Protein AF-A0A1R3V1R9-F1 (afdb_monomer)

Secondary structure (DSSP, 8-state):
----TT----HHHHHHHHHHH-HHHHHHHHHHHHTSTT-TT--SHHHHHHHHHHHHH--S---TTTTTT--HHHHHHHHHHS-TTS-HHHHHHHHHHHHHS-HHHHSPPPPHHHHHHHHHHHHHHHHHHHHHHHHHHHHHHHHHH--

pLDDT: mean 86.21, std 11.89, range [39.94, 96.25]

Mean predicted aligned error: 10.21 Å

Nearest PDB structures (foldseek):
  4q2e-assembly1_A  TM=2.445E-01  e=9.728E+00  Thermotoga maritima MSB8

Structure (mmCIF, N/CA/C/O backbone):
data_AF-A0A1R3V1R9-F1
#
_entry.id   AF-A0A1R3V1R9-F1
#
loop_
_atom_site.group_PDB
_atom_site.id
_atom_site.type_symbol
_atom_site.label_atom_id
_atom_site.label_alt_id
_atom_site.label_comp_id
_atom_site.label_asym_id
_atom_site.label_entity_id
_atom_site.label_seq_id
_atom_site.pdbx_PDB_ins_code
_atom_site.Cartn_x
_atom_site.Cartn_y
_atom_site.Cartn_z
_atom_site.occupancy
_atom_site.B_iso_or_equiv
_atom_site.auth_seq_id
_atom_site.auth_comp_id
_atom_site.auth_asym_id
_atom_site.auth_atom_id
_atom_site.pdbx_PDB_model_num
ATOM 1 N N . MET A 1 1 ? 4.020 -11.949 24.627 1.00 39.94 1 MET A N 1
ATOM 2 C CA . MET A 1 1 ? 3.846 -10.486 24.470 1.00 39.94 1 MET A CA 1
ATOM 3 C C . MET A 1 1 ? 2.420 -10.221 23.992 1.00 39.94 1 MET A C 1
ATOM 5 O O . MET A 1 1 ? 2.182 -10.173 22.795 1.00 39.94 1 MET A O 1
ATOM 9 N N . GLY A 1 2 ? 1.452 -10.169 24.913 1.00 45.78 2 GLY A N 1
ATOM 10 C CA . GLY A 1 2 ? 0.031 -9.994 2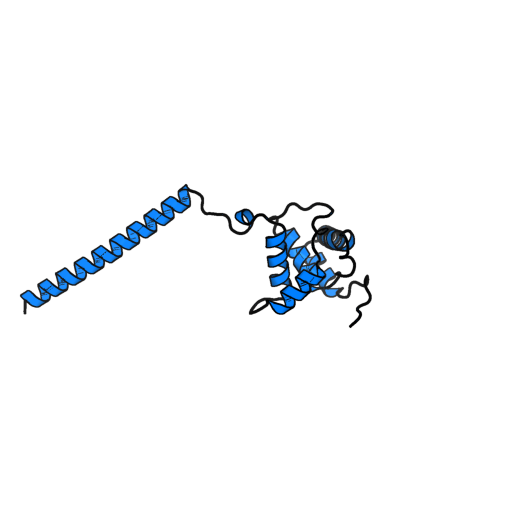4.587 1.00 45.78 2 GLY A CA 1
ATOM 11 C C . GLY A 1 2 ? -0.359 -8.519 24.587 1.00 45.78 2 GLY A C 1
ATOM 12 O O . GLY A 1 2 ? -0.618 -7.954 25.646 1.00 45.78 2 GLY A O 1
ATOM 13 N N . GLY A 1 3 ? -0.378 -7.884 23.414 1.00 46.91 3 GLY A N 1
ATOM 14 C CA . GLY A 1 3 ? -0.993 -6.566 23.254 1.00 46.91 3 GLY A CA 1
ATOM 15 C C . GLY A 1 3 ? -2.513 -6.691 23.359 1.00 46.91 3 GLY A C 1
ATOM 16 O O . GLY A 1 3 ? -3.087 -7.592 22.753 1.00 46.91 3 GLY A O 1
ATOM 17 N N . ARG A 1 4 ? -3.1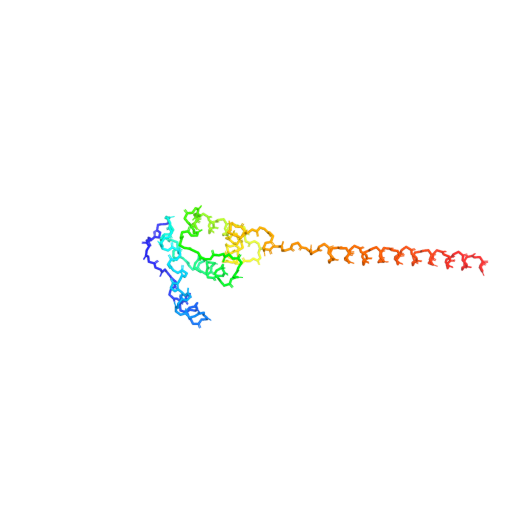70 -5.819 24.137 1.00 53.09 4 ARG A N 1
ATOM 18 C CA . ARG A 1 4 ? -4.640 -5.777 24.220 1.00 53.09 4 ARG A CA 1
ATOM 19 C C . ARG A 1 4 ? -5.207 -5.464 22.825 1.00 53.09 4 ARG A C 1
ATOM 21 O O . ARG A 1 4 ? -4.986 -4.350 22.345 1.00 53.09 4 ARG A O 1
ATOM 28 N N . PRO A 1 5 ? -5.927 -6.391 22.171 1.00 44.53 5 PRO A N 1
ATOM 29 C CA . PRO A 1 5 ? -6.555 -6.109 20.889 1.00 44.53 5 PRO A CA 1
ATOM 30 C C . PRO A 1 5 ? -7.630 -5.034 21.096 1.00 44.53 5 PRO A C 1
ATOM 32 O O . PRO A 1 5 ? -8.350 -5.085 22.094 1.00 44.53 5 PRO A O 1
ATOM 35 N N . ARG A 1 6 ? -7.757 -4.098 20.144 1.00 51.03 6 ARG A N 1
ATOM 36 C CA . ARG A 1 6 ? -8.748 -2.992 20.095 1.00 51.03 6 ARG A CA 1
ATOM 37 C C . ARG A 1 6 ? -8.374 -1.652 20.748 1.00 51.03 6 ARG A C 1
ATOM 39 O O . ARG A 1 6 ? -9.208 -0.752 20.767 1.00 51.03 6 ARG A O 1
ATOM 46 N N . VAL A 1 7 ? -7.137 -1.454 21.206 1.00 55.03 7 VAL A N 1
ATOM 47 C CA . VAL A 1 7 ? -6.633 -0.107 21.542 1.00 55.03 7 VAL A CA 1
ATOM 48 C C . VAL A 1 7 ? -5.700 0.347 20.423 1.00 55.03 7 VAL A C 1
ATOM 50 O O . VAL A 1 7 ? -4.696 -0.305 20.158 1.00 55.03 7 VAL A O 1
ATOM 53 N N . CYS A 1 8 ? -6.018 1.447 19.737 1.00 56.69 8 CYS A N 1
ATOM 54 C CA . CYS A 1 8 ? -5.099 2.013 18.751 1.00 56.69 8 CYS A CA 1
ATOM 55 C C . CYS A 1 8 ? -3.913 2.653 19.487 1.00 56.69 8 CYS A C 1
ATOM 57 O O . CYS A 1 8 ? -4.028 3.737 20.057 1.00 56.69 8 CYS A O 1
ATOM 59 N N . PHE A 1 9 ? -2.759 1.985 19.488 1.00 64.50 9 PHE A N 1
ATOM 60 C CA . PHE A 1 9 ? -1.588 2.382 20.2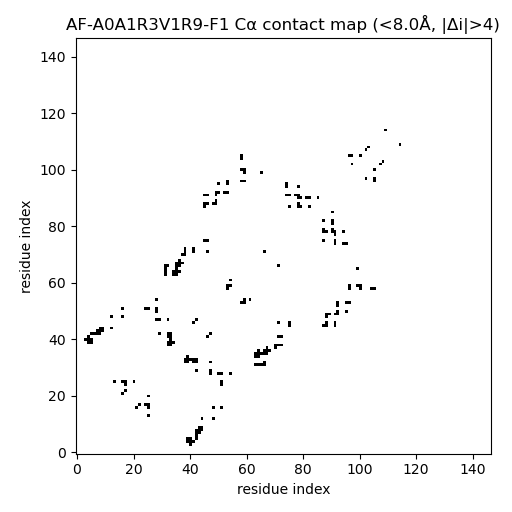83 1.00 64.50 9 PHE A CA 1
ATOM 61 C C . PHE A 1 9 ? -0.810 3.588 19.717 1.00 64.50 9 PHE A C 1
ATOM 63 O O . PHE A 1 9 ? 0.238 3.952 20.248 1.00 64.50 9 PHE A O 1
ATOM 70 N N . CYS A 1 10 ? -1.282 4.226 18.640 1.00 79.12 10 CYS A N 1
ATOM 71 C CA . CYS A 1 10 ? -0.502 5.219 17.893 1.00 79.12 10 CYS A CA 1
ATOM 72 C C . CYS A 1 10 ? -1.247 6.542 17.589 1.00 79.12 10 CYS A C 1
ATOM 74 O O . CYS A 1 10 ? -1.355 6.946 16.429 1.00 79.12 10 CYS A O 1
ATOM 76 N N . PRO A 1 11 ? -1.696 7.299 18.613 1.00 82.56 11 PRO A N 1
ATOM 77 C CA . PRO A 1 11 ? -2.433 8.557 18.424 1.00 82.56 11 PRO A CA 1
ATOM 78 C C . PRO A 1 11 ? -1.657 9.611 17.613 1.00 82.56 11 PRO A C 1
ATOM 80 O O . PRO A 1 11 ? -2.248 10.357 16.835 1.00 82.56 11 PRO A O 1
ATOM 83 N N . LYS A 1 12 ? -0.321 9.647 17.730 1.00 88.88 12 LYS A N 1
ATOM 84 C CA . LYS A 1 12 ? 0.532 10.549 16.933 1.00 88.88 12 LYS A CA 1
ATOM 85 C C . LYS A 1 12 ? 0.479 10.226 15.436 1.00 88.88 12 LYS A C 1
ATOM 87 O O . LYS A 1 12 ? 0.444 11.141 14.618 1.00 88.88 12 LYS A O 1
ATOM 92 N N . THR A 1 13 ? 0.443 8.944 15.082 1.00 88.56 13 THR A N 1
ATOM 93 C CA . THR A 1 13 ? 0.355 8.483 13.689 1.00 88.56 13 THR A CA 1
ATOM 94 C C . THR A 1 13 ? -0.991 8.833 13.088 1.00 88.56 13 THR A C 1
ATOM 96 O O . THR A 1 13 ? -1.033 9.389 11.995 1.00 88.56 13 THR A O 1
ATOM 99 N N . LEU A 1 14 ? -2.072 8.580 13.831 1.00 89.44 14 LEU A N 1
ATOM 100 C CA . LEU A 1 14 ? -3.422 8.956 13.420 1.00 89.44 14 LEU A CA 1
ATOM 101 C C . LEU A 1 14 ? -3.518 10.460 13.163 1.00 89.44 14 LEU A C 1
ATOM 103 O O . LEU A 1 14 ? -3.986 10.870 12.106 1.00 89.44 14 LEU A O 1
ATOM 107 N N . LYS A 1 15 ? -3.003 11.282 14.089 1.00 91.69 15 LYS A N 1
ATOM 108 C CA . LYS A 1 15 ? -2.967 12.738 13.921 1.00 91.69 15 LYS A CA 1
ATOM 109 C C . LYS A 1 15 ? -2.193 13.137 12.664 1.00 91.69 15 LYS A C 1
ATOM 111 O O . LYS A 1 15 ? -2.698 13.931 11.882 1.00 91.69 15 LYS A O 1
ATOM 116 N N . ARG A 1 16 ? -1.005 12.563 12.447 1.00 92.50 16 ARG A N 1
ATOM 117 C CA . ARG A 1 16 ? -0.175 12.851 11.268 1.00 92.50 16 ARG A CA 1
ATOM 118 C C . ARG A 1 16 ? -0.892 12.501 9.961 1.00 92.50 16 ARG A C 1
ATOM 120 O O . ARG A 1 16 ? -0.915 13.324 9.057 1.00 92.50 16 ARG A O 1
ATOM 127 N N . ILE A 1 17 ? -1.483 11.309 9.867 1.00 92.00 17 ILE A N 1
ATOM 128 C CA . ILE A 1 17 ? -2.200 10.852 8.665 1.00 92.00 17 ILE A CA 1
ATOM 129 C C . ILE A 1 17 ? -3.450 11.704 8.432 1.00 92.00 17 ILE A C 1
ATOM 131 O O . ILE A 1 17 ? -3.665 12.170 7.319 1.00 92.00 17 ILE A O 1
ATOM 135 N N . GLY A 1 18 ? -4.236 11.965 9.479 1.00 91.00 18 GLY A N 1
ATOM 136 C CA . GLY A 1 18 ? -5.429 12.806 9.384 1.00 91.00 18 GLY A CA 1
ATOM 137 C C . GLY A 1 18 ? -5.115 14.249 8.978 1.00 91.00 18 GLY A C 1
ATOM 138 O O . GLY A 1 18 ? -5.867 14.841 8.215 1.00 91.00 18 GLY A O 1
ATOM 139 N N . GLN A 1 19 ? -3.987 14.808 9.428 1.00 93.56 19 GLN A N 1
ATOM 140 C CA . GLN A 1 19 ? -3.526 16.133 8.998 1.00 93.56 19 GLN A CA 1
ATOM 141 C C . GLN A 1 19 ? -3.022 16.144 7.549 1.00 93.56 19 GLN A C 1
ATOM 143 O O . GLN A 1 19 ? -3.227 17.131 6.853 1.00 93.56 19 GLN A O 1
ATOM 148 N N . ALA A 1 20 ? -2.365 15.072 7.100 1.00 93.44 20 ALA A N 1
ATOM 149 C CA . ALA A 1 20 ? -1.794 14.995 5.757 1.00 93.44 20 ALA A CA 1
ATOM 150 C C . ALA A 1 20 ? -2.832 14.675 4.667 1.00 93.44 20 ALA A C 1
ATOM 152 O O . ALA A 1 20 ? -2.713 15.175 3.552 1.00 93.44 20 ALA A O 1
ATOM 153 N N . HIS A 1 21 ? -3.828 13.838 4.973 1.00 94.12 21 HIS A N 1
ATOM 154 C CA . HIS A 1 21 ? -4.757 13.276 3.980 1.00 94.12 21 HIS A CA 1
ATOM 155 C C . HIS A 1 21 ? -6.241 13.488 4.316 1.00 94.12 21 HIS A C 1
ATOM 157 O O . HIS A 1 21 ? -7.109 13.097 3.542 1.00 94.12 21 HIS A O 1
ATOM 163 N N . GLY A 1 22 ? -6.553 14.112 5.454 1.00 94.31 22 GLY A N 1
ATOM 164 C CA . GLY A 1 22 ? -7.922 14.392 5.882 1.00 94.31 22 GLY A CA 1
ATOM 165 C C . GLY A 1 22 ? -8.558 13.294 6.740 1.00 94.31 22 GLY A C 1
ATOM 166 O O . GLY A 1 22 ? -8.071 12.164 6.854 1.00 94.31 22 GLY A O 1
ATOM 167 N N . ALA A 1 23 ? -9.677 13.650 7.378 1.00 92.25 23 ALA A N 1
ATOM 168 C CA . ALA A 1 23 ? -10.407 12.767 8.287 1.00 92.25 23 ALA A CA 1
ATOM 169 C C . ALA A 1 23 ? -11.104 11.608 7.556 1.00 92.25 23 ALA A C 1
ATOM 171 O O . ALA A 1 23 ? -11.122 10.493 8.076 1.00 92.25 23 ALA A O 1
ATOM 172 N N . ASP A 1 24 ? -11.621 11.849 6.350 1.00 94.19 24 ASP A N 1
ATOM 173 C CA . ASP A 1 24 ? -12.318 10.830 5.557 1.00 94.19 24 ASP A CA 1
ATOM 174 C C . ASP A 1 24 ? -11.373 9.711 5.117 1.00 94.19 24 ASP A C 1
ATOM 176 O O . ASP A 1 24 ? -11.699 8.532 5.261 1.00 94.19 24 ASP A O 1
ATOM 180 N N . HIS A 1 25 ? -10.157 10.068 4.686 1.00 94.00 25 HIS A N 1
ATOM 181 C CA . HIS A 1 25 ? -9.102 9.103 4.369 1.00 94.00 25 HIS A CA 1
ATOM 182 C C . HIS A 1 25 ? -8.755 8.238 5.581 1.00 94.00 25 HIS A C 1
ATOM 184 O O . HIS A 1 25 ? -8.720 7.011 5.499 1.00 94.00 25 HIS A O 1
ATOM 190 N N . LEU A 1 26 ? -8.548 8.869 6.740 1.00 93.94 26 LEU A N 1
ATOM 191 C CA . LEU A 1 26 ? -8.241 8.140 7.966 1.00 93.94 26 LEU A CA 1
ATOM 192 C C . LEU A 1 26 ? -9.389 7.209 8.379 1.00 93.94 26 LEU A C 1
ATOM 194 O O . LEU A 1 26 ? -9.144 6.070 8.779 1.00 93.94 26 LEU A O 1
ATOM 198 N N . ARG A 1 27 ? -10.639 7.670 8.262 1.00 93.88 27 ARG A N 1
ATOM 199 C CA . ARG A 1 27 ? -11.829 6.863 8.547 1.00 93.88 27 ARG A CA 1
ATOM 200 C C . ARG A 1 27 ? -11.893 5.643 7.633 1.00 93.88 27 ARG A C 1
ATOM 202 O O . ARG A 1 27 ? -12.141 4.549 8.131 1.00 93.88 27 ARG A O 1
ATOM 209 N N . LEU A 1 28 ? -11.644 5.818 6.336 1.00 94.56 28 LEU A N 1
ATOM 210 C CA . LEU A 1 28 ? -11.607 4.726 5.366 1.00 94.56 28 LEU A CA 1
ATOM 211 C C . LEU A 1 28 ? -10.535 3.690 5.727 1.00 94.56 28 LEU A C 1
ATOM 213 O O . LEU A 1 28 ? -10.848 2.508 5.825 1.00 94.56 28 LEU A O 1
ATOM 217 N N . VAL A 1 29 ? -9.301 4.124 6.000 1.00 94.38 29 VAL A N 1
ATOM 218 C CA . VAL A 1 29 ? -8.190 3.232 6.384 1.00 94.38 29 VAL A CA 1
ATOM 219 C C . VAL A 1 29 ? -8.528 2.414 7.631 1.00 94.38 29 VAL A C 1
ATOM 221 O O . VAL A 1 29 ? -8.350 1.198 7.645 1.00 94.38 29 VAL A O 1
ATOM 224 N N . LEU A 1 30 ? -9.039 3.064 8.679 1.00 93.44 30 LEU A N 1
ATOM 225 C CA . LEU A 1 30 ? -9.407 2.374 9.917 1.00 93.44 30 LEU A CA 1
ATOM 226 C C . LEU A 1 30 ? -10.559 1.392 9.697 1.00 93.44 30 LEU A C 1
ATOM 228 O O . LEU A 1 30 ? -10.530 0.289 10.237 1.00 93.44 30 LEU A O 1
ATOM 232 N N . ARG A 1 31 ? -11.545 1.775 8.880 1.00 93.25 31 ARG A N 1
ATOM 233 C CA . ARG A 1 31 ? -12.677 0.923 8.521 1.00 93.25 31 ARG A CA 1
ATOM 234 C C . ARG A 1 31 ? -12.219 -0.335 7.784 1.00 93.25 31 ARG A C 1
ATOM 236 O O . ARG A 1 31 ? -12.606 -1.424 8.185 1.00 93.25 31 ARG A O 1
ATOM 243 N N . LEU A 1 32 ? -11.345 -0.193 6.786 1.00 94.12 32 LEU A N 1
ATOM 244 C CA . LEU A 1 32 ? -10.796 -1.318 6.021 1.00 94.12 32 LEU A CA 1
ATOM 245 C C . LEU A 1 32 ? -10.066 -2.336 6.909 1.00 94.12 32 LEU A C 1
ATOM 247 O O . LEU A 1 32 ? -10.161 -3.532 6.661 1.00 94.12 32 LEU A O 1
ATOM 251 N N . ILE A 1 33 ? -9.369 -1.879 7.954 1.00 93.00 33 ILE A N 1
ATOM 252 C CA . ILE A 1 33 ? -8.682 -2.772 8.898 1.00 93.00 33 ILE A CA 1
ATOM 253 C C . ILE A 1 33 ? -9.691 -3.447 9.834 1.00 93.00 33 ILE A C 1
ATOM 255 O O . ILE A 1 33 ? -9.686 -4.667 9.966 1.00 93.00 33 ILE A O 1
ATOM 259 N N . VAL A 1 34 ? -10.555 -2.666 10.491 1.00 91.69 34 VAL A N 1
ATOM 260 C CA . VAL A 1 34 ? -11.441 -3.163 11.561 1.00 91.69 34 VAL A CA 1
ATOM 261 C C . VAL A 1 34 ? -12.571 -4.037 11.033 1.00 91.69 34 VAL A C 1
ATOM 263 O O . VAL A 1 34 ? -12.934 -5.004 11.696 1.00 91.69 34 VAL A O 1
ATOM 266 N N . GLU A 1 35 ? -13.136 -3.695 9.876 1.00 91.38 35 GLU A N 1
ATOM 267 C CA . GLU A 1 35 ? -14.233 -4.460 9.276 1.00 91.38 35 GLU A CA 1
ATOM 268 C C . GLU A 1 35 ? -13.745 -5.713 8.543 1.00 91.38 35 GLU A C 1
ATOM 270 O O . GLU A 1 35 ? -14.573 -6.546 8.189 1.00 91.38 35 GLU A O 1
ATOM 275 N N . SER A 1 36 ? -12.431 -5.875 8.347 1.00 91.44 36 SER A N 1
ATOM 276 C CA . SER A 1 36 ? -11.891 -7.084 7.724 1.00 91.44 36 SER A CA 1
ATOM 277 C C . SER A 1 36 ? -11.753 -8.253 8.701 1.00 91.44 36 SER A C 1
ATOM 279 O O . SER A 1 36 ? -11.458 -8.082 9.892 1.00 91.44 36 SER A O 1
ATOM 281 N N . ASN A 1 37 ? -11.957 -9.465 8.188 1.00 90.69 37 ASN A N 1
ATOM 282 C CA . ASN A 1 37 ? -11.991 -10.681 9.001 1.00 90.69 37 ASN A CA 1
ATOM 283 C C . ASN A 1 37 ? -10.654 -10.953 9.714 1.00 90.69 37 ASN A C 1
ATOM 285 O O . ASN A 1 37 ? -9.635 -11.222 9.091 1.00 90.69 37 ASN A O 1
ATOM 289 N N . GLY A 1 38 ? -10.664 -10.917 11.050 1.00 88.06 38 GLY A N 1
ATOM 290 C CA . GLY A 1 38 ? -9.506 -11.282 11.881 1.00 88.06 38 GLY A CA 1
ATOM 291 C C . GLY A 1 38 ? -8.465 -10.176 12.098 1.00 88.06 38 GLY A C 1
ATOM 292 O O . GLY A 1 38 ? -7.597 -10.328 12.955 1.00 88.06 38 GLY A O 1
ATOM 293 N N . ASN A 1 39 ? -8.586 -9.026 11.431 1.00 90.44 39 ASN A N 1
ATOM 294 C CA . ASN A 1 39 ? -7.572 -7.965 11.476 1.00 90.44 39 ASN A CA 1
ATOM 295 C C . ASN A 1 39 ? -7.874 -6.837 12.475 1.00 90.44 39 ASN A C 1
ATOM 297 O O . ASN A 1 39 ? -7.099 -5.892 12.602 1.00 90.44 39 ASN A O 1
ATOM 301 N N . ALA A 1 40 ? -8.960 -6.910 13.248 1.00 87.44 40 ALA A N 1
ATOM 302 C CA . ALA A 1 40 ? -9.323 -5.852 14.200 1.00 87.44 40 ALA A CA 1
ATOM 303 C C . ALA A 1 40 ? -8.247 -5.576 15.280 1.00 87.44 40 ALA A C 1
ATOM 305 O O . ALA A 1 40 ? -8.221 -4.503 15.888 1.00 87.44 40 ALA A O 1
ATOM 306 N N . ALA A 1 41 ? -7.348 -6.534 15.533 1.00 87.50 41 ALA A N 1
ATOM 307 C CA . ALA A 1 41 ? -6.204 -6.366 16.431 1.00 87.50 41 ALA A CA 1
ATOM 308 C C . ALA A 1 41 ? -5.023 -5.609 15.790 1.00 87.50 41 ALA A C 1
ATOM 310 O O . ALA A 1 41 ? -4.141 -5.126 16.500 1.00 87.50 41 ALA A O 1
ATOM 311 N N . GLU A 1 42 ? -5.025 -5.446 14.468 1.00 88.94 42 GLU A N 1
ATOM 312 C CA . GLU A 1 42 ? -3.925 -4.916 13.662 1.00 88.94 42 GLU A CA 1
ATOM 313 C C . GLU A 1 42 ? -3.944 -3.381 13.543 1.00 88.94 42 GLU A C 1
ATOM 315 O O . GLU A 1 42 ? -3.428 -2.790 12.596 1.00 88.94 42 GLU A O 1
ATOM 320 N N . LEU A 1 43 ? -4.465 -2.699 14.569 1.00 89.31 43 LEU A N 1
ATOM 321 C CA . LEU A 1 43 ? -4.423 -1.239 14.737 1.00 89.31 43 LEU A CA 1
ATOM 322 C C . LEU A 1 43 ? -3.057 -0.756 15.253 1.00 89.31 43 LEU A C 1
ATOM 324 O O . LEU A 1 43 ? -2.948 -0.007 16.231 1.00 89.31 43 LEU A O 1
ATOM 328 N N . GLN A 1 44 ? -1.993 -1.212 14.596 1.00 89.62 44 GLN A N 1
ATOM 329 C CA . GLN A 1 44 ? -0.626 -0.786 14.867 1.00 89.62 44 GLN A CA 1
ATOM 330 C C . GLN A 1 44 ? -0.162 0.271 13.866 1.00 89.62 44 GLN A C 1
ATOM 332 O O . GLN A 1 44 ? -0.653 0.359 12.742 1.00 89.62 44 GLN A O 1
ATOM 337 N N . MET A 1 45 ? 0.832 1.060 14.280 1.00 91.12 45 MET A N 1
ATOM 338 C CA . MET A 1 45 ? 1.408 2.142 13.474 1.00 91.12 45 MET A CA 1
ATOM 339 C C . MET A 1 45 ? 1.830 1.670 12.081 1.00 91.12 45 MET A C 1
ATOM 341 O O . MET A 1 45 ? 1.566 2.368 11.098 1.00 91.12 45 MET A O 1
ATOM 345 N N . ASP A 1 46 ? 2.475 0.504 12.012 1.00 93.31 46 ASP A N 1
ATOM 346 C CA . ASP A 1 46 ? 3.017 -0.022 10.765 1.00 93.31 46 ASP A CA 1
ATOM 347 C C . ASP A 1 46 ? 1.905 -0.387 9.782 1.00 93.31 46 ASP A C 1
ATOM 349 O O . ASP A 1 46 ? 1.903 0.100 8.652 1.00 93.31 46 ASP A O 1
ATOM 353 N N . THR A 1 47 ? 0.911 -1.140 10.256 1.00 94.50 47 THR A N 1
ATOM 354 C CA . THR A 1 47 ? -0.258 -1.553 9.476 1.00 94.50 47 THR A CA 1
ATOM 355 C C . THR A 1 47 ? -1.060 -0.351 8.986 1.00 94.50 47 THR A C 1
ATOM 357 O O . THR A 1 47 ? -1.337 -0.244 7.797 1.00 94.50 47 THR A O 1
ATOM 360 N N . ILE A 1 48 ? -1.385 0.600 9.870 1.00 94.75 48 ILE A N 1
ATOM 361 C CA . ILE A 1 48 ? -2.198 1.773 9.510 1.00 94.75 48 ILE A CA 1
ATOM 362 C C . ILE A 1 48 ? -1.489 2.626 8.453 1.00 94.75 48 ILE A C 1
ATOM 364 O O . ILE A 1 48 ? -2.113 3.076 7.492 1.00 94.75 48 ILE A O 1
ATOM 368 N N . THR A 1 49 ? -0.178 2.832 8.598 1.00 95.50 49 THR A N 1
ATOM 369 C CA . THR A 1 49 ? 0.593 3.608 7.618 1.00 95.50 49 THR A CA 1
ATOM 370 C C . THR A 1 49 ? 0.709 2.861 6.287 1.00 95.50 49 THR A C 1
ATOM 372 O O . THR A 1 49 ? 0.582 3.484 5.235 1.00 95.50 49 THR A O 1
ATOM 375 N N . ALA A 1 50 ? 0.896 1.538 6.315 1.00 96.25 50 ALA A N 1
ATOM 376 C CA . ALA A 1 50 ? 0.970 0.719 5.109 1.00 96.25 50 ALA A CA 1
ATOM 377 C C . ALA A 1 50 ? -0.361 0.699 4.340 1.00 96.25 50 ALA A C 1
ATOM 379 O O . ALA A 1 50 ? -0.374 0.967 3.143 1.00 96.25 50 ALA A O 1
ATOM 380 N N . VAL A 1 51 ? -1.488 0.474 5.024 1.00 95.50 51 VAL A N 1
ATOM 381 C CA . VAL A 1 51 ? -2.826 0.510 4.406 1.00 95.50 51 VAL A CA 1
ATOM 382 C C . VAL A 1 51 ? -3.136 1.907 3.867 1.00 95.50 51 VAL A C 1
ATOM 384 O O . VAL A 1 51 ? -3.638 2.034 2.754 1.00 95.50 51 VAL A O 1
ATOM 387 N N . SER A 1 52 ? -2.763 2.967 4.592 1.00 95.88 52 SER A N 1
ATOM 388 C CA . SER A 1 52 ? -2.862 4.341 4.083 1.00 95.88 52 SER A CA 1
ATOM 389 C C . SER A 1 52 ? -2.094 4.527 2.772 1.00 95.88 52 SER A C 1
ATOM 391 O O . SER A 1 52 ? -2.607 5.170 1.861 1.00 95.88 52 SER A O 1
ATOM 393 N N . ALA A 1 53 ? -0.886 3.969 2.653 1.00 95.56 53 ALA A N 1
ATOM 394 C CA . ALA A 1 53 ? -0.101 4.044 1.422 1.00 95.56 53 ALA A CA 1
ATOM 395 C C . ALA A 1 53 ? -0.746 3.256 0.267 1.00 95.56 53 ALA A C 1
ATOM 397 O O . ALA A 1 53 ? -0.763 3.742 -0.861 1.00 95.56 53 ALA A O 1
ATOM 398 N N . VAL A 1 54 ? -1.329 2.083 0.546 1.00 94.69 54 VAL A N 1
ATOM 399 C CA . VAL A 1 54 ? -2.075 1.291 -0.450 1.00 94.69 54 VAL A CA 1
ATOM 400 C C . VAL A 1 54 ? -3.270 2.079 -0.983 1.00 94.69 54 VAL A C 1
ATOM 402 O O . VAL A 1 54 ? -3.419 2.201 -2.196 1.00 94.69 54 VAL A O 1
ATOM 405 N N . VAL A 1 55 ? -4.069 2.678 -0.096 1.00 94.31 55 VAL A N 1
ATOM 406 C CA . VAL A 1 55 ? -5.221 3.514 -0.475 1.00 94.31 55 VAL A CA 1
ATOM 407 C C . VAL A 1 55 ? -4.783 4.705 -1.333 1.00 94.31 55 VAL A C 1
ATOM 409 O O . VAL A 1 55 ? -5.400 4.984 -2.356 1.00 94.31 55 VAL A O 1
ATOM 412 N N . LEU A 1 56 ? -3.685 5.376 -0.970 1.00 94.25 56 LEU A N 1
ATOM 413 C CA . LEU A 1 56 ? -3.162 6.517 -1.733 1.00 94.25 56 LEU A CA 1
ATOM 414 C C . LEU A 1 56 ? -2.585 6.128 -3.098 1.00 94.25 56 LEU A C 1
ATOM 416 O O . LEU A 1 56 ? -2.575 6.956 -4.006 1.00 94.25 56 LEU A O 1
ATOM 420 N N . SER A 1 57 ? -2.108 4.891 -3.260 1.00 90.44 57 SER A N 1
ATOM 421 C CA . SER A 1 57 ? -1.483 4.446 -4.511 1.00 90.44 57 SER A CA 1
ATOM 422 C C . SER A 1 57 ? -2.429 4.497 -5.713 1.00 90.44 57 SER A C 1
ATOM 424 O O . SER A 1 57 ? -1.963 4.597 -6.843 1.00 90.44 57 SER A O 1
ATOM 426 N N . SER A 1 58 ? -3.747 4.410 -5.485 1.00 87.31 58 SER A N 1
ATOM 427 C CA . SER A 1 58 ? -4.772 4.280 -6.535 1.00 87.31 58 SER A CA 1
ATOM 428 C C . SER A 1 58 ? -4.559 3.089 -7.490 1.00 87.31 58 SER A C 1
ATOM 430 O O . SER A 1 58 ? -5.195 3.014 -8.539 1.00 87.31 58 SER A O 1
ATOM 432 N N . LEU A 1 59 ? -3.679 2.140 -7.143 1.00 87.12 59 LEU A N 1
ATOM 433 C CA . LEU A 1 59 ? -3.379 0.957 -7.961 1.00 87.12 59 LEU A CA 1
ATOM 434 C C . LEU A 1 59 ? -4.400 -0.169 -7.766 1.00 87.12 59 LEU A C 1
ATOM 436 O O . LEU A 1 59 ? -4.548 -1.039 -8.633 1.00 87.12 59 LEU A O 1
ATOM 440 N N . VAL A 1 60 ? -5.114 -0.142 -6.641 1.00 87.69 60 VAL A N 1
ATOM 441 C CA . VAL A 1 60 ? -6.113 -1.144 -6.285 1.00 87.69 60 VAL A CA 1
ATOM 442 C C . VAL A 1 60 ? -7.494 -0.513 -6.181 1.00 87.69 60 VAL A C 1
ATOM 444 O O . VAL A 1 60 ? -7.645 0.610 -5.706 1.00 87.69 60 VAL A O 1
ATOM 447 N N . GLU A 1 61 ? -8.506 -1.258 -6.613 1.00 87.12 61 GLU A N 1
ATOM 448 C CA . GLU A 1 61 ? -9.903 -0.915 -6.383 1.00 87.12 61 GLU A CA 1
ATOM 449 C C . GLU A 1 61 ? -10.261 -1.104 -4.904 1.00 87.12 61 GLU A C 1
ATOM 451 O O . GLU A 1 61 ? -10.082 -2.179 -4.333 1.00 87.12 61 GLU A O 1
ATOM 456 N N . ILE A 1 62 ? -10.746 -0.040 -4.270 1.00 89.94 62 ILE A N 1
ATOM 457 C CA . ILE A 1 62 ? -11.090 -0.057 -2.850 1.00 89.94 62 ILE A CA 1
ATOM 458 C C . ILE A 1 62 ? -12.524 -0.557 -2.701 1.00 89.94 62 ILE A C 1
ATOM 460 O O . ILE A 1 62 ? -13.462 0.099 -3.150 1.00 89.94 62 ILE A O 1
ATOM 464 N N . HIS A 1 63 ? -12.701 -1.675 -2.005 1.00 88.38 63 HIS A N 1
ATOM 465 C CA . HIS A 1 63 ? -14.015 -2.218 -1.678 1.00 88.38 63 HIS A CA 1
ATOM 466 C C . HIS A 1 63 ? -14.062 -2.762 -0.246 1.00 88.38 63 HIS A C 1
ATOM 468 O O . HIS A 1 63 ? -13.034 -3.013 0.392 1.00 88.38 63 HIS A O 1
ATOM 474 N N . ALA A 1 64 ? -15.278 -2.949 0.272 1.00 78.94 64 ALA A N 1
ATOM 475 C CA . ALA A 1 64 ? -15.484 -3.639 1.540 1.00 78.94 64 ALA A CA 1
ATOM 476 C C . ALA A 1 64 ? -14.997 -5.094 1.409 1.00 78.94 64 ALA A C 1
ATOM 478 O O . ALA A 1 64 ? -15.287 -5.754 0.412 1.00 78.94 64 ALA A O 1
ATOM 479 N N . GLY A 1 65 ? -14.211 -5.564 2.376 1.00 85.19 65 GLY A N 1
ATOM 480 C CA . GLY A 1 65 ? -13.649 -6.919 2.377 1.00 85.19 65 GLY A CA 1
ATOM 481 C C . GLY A 1 65 ? -12.346 -7.110 1.593 1.00 85.19 65 GLY A C 1
ATOM 482 O O . GLY A 1 65 ? -11.864 -8.230 1.462 1.00 85.19 65 GLY A O 1
ATOM 483 N N . MET A 1 66 ? -11.720 -6.031 1.110 1.00 88.62 66 MET A N 1
ATOM 484 C CA . MET A 1 66 ? -10.419 -6.075 0.417 1.00 88.62 66 MET A CA 1
ATOM 485 C C . MET A 1 66 ? -9.335 -6.867 1.174 1.00 88.62 66 MET A C 1
ATOM 487 O O . MET A 1 66 ? -8.485 -7.506 0.560 1.00 88.62 66 MET A O 1
ATOM 491 N N . PHE A 1 67 ? -9.367 -6.836 2.507 1.00 93.00 67 PHE A N 1
ATOM 492 C CA . PHE A 1 67 ? -8.403 -7.528 3.363 1.00 93.00 67 PHE A CA 1
ATOM 493 C C . PHE A 1 67 ? -8.953 -8.817 3.996 1.00 93.00 67 PHE A C 1
ATOM 495 O O . PHE A 1 67 ? -8.284 -9.391 4.845 1.00 93.00 67 PHE A O 1
ATOM 502 N N . ASP A 1 68 ? -10.132 -9.309 3.601 1.00 91.25 68 ASP A N 1
ATOM 503 C CA . ASP A 1 68 ? -10.759 -10.475 4.253 1.00 91.25 68 ASP A CA 1
ATOM 504 C C . ASP A 1 68 ? -9.990 -11.781 4.049 1.00 91.25 68 ASP A C 1
ATOM 506 O O . ASP A 1 68 ? -10.055 -12.678 4.886 1.00 91.25 68 ASP A O 1
ATOM 510 N N . ALA A 1 69 ? -9.257 -11.886 2.941 1.00 91.81 69 ALA A N 1
ATOM 511 C CA . ALA A 1 69 ? -8.405 -13.030 2.633 1.00 91.81 69 ALA A CA 1
ATOM 512 C C . ALA A 1 69 ? -6.947 -12.840 3.096 1.00 91.81 69 ALA A C 1
ATOM 514 O O . ALA A 1 69 ? -6.106 -13.696 2.824 1.00 91.81 69 ALA A O 1
ATOM 515 N N . ILE A 1 70 ? -6.623 -11.718 3.751 1.00 93.94 70 ILE A N 1
ATOM 516 C CA . ILE A 1 70 ? -5.250 -11.338 4.094 1.00 93.94 70 ILE A CA 1
ATOM 517 C C . ILE A 1 70 ? -5.118 -11.188 5.609 1.00 93.94 70 ILE A C 1
ATOM 519 O O . ILE A 1 70 ? -5.747 -10.326 6.220 1.00 93.94 70 ILE A O 1
ATOM 523 N N . ASP A 1 71 ? -4.216 -11.967 6.204 1.00 94.81 71 ASP A N 1
ATOM 524 C CA . ASP A 1 71 ? -3.780 -11.763 7.586 1.00 94.81 71 ASP A CA 1
ATOM 525 C C . ASP A 1 71 ? -2.758 -10.614 7.645 1.00 94.81 71 ASP A C 1
ATOM 527 O O . ASP A 1 71 ? -1.571 -10.776 7.336 1.00 94.81 71 ASP A O 1
ATOM 531 N N . LEU A 1 72 ? -3.211 -9.425 8.052 1.00 94.69 72 LEU A N 1
ATOM 532 C CA . LEU A 1 72 ? -2.353 -8.242 8.167 1.00 94.69 72 LEU A CA 1
ATOM 533 C C . LEU A 1 72 ? -1.258 -8.413 9.231 1.00 94.69 72 LEU A C 1
ATOM 535 O O . LEU A 1 72 ? -0.182 -7.821 9.098 1.00 94.69 72 LEU A O 1
ATOM 539 N N . GLY A 1 73 ? -1.496 -9.237 10.254 1.00 94.00 73 GLY A N 1
ATOM 540 C CA . GLY A 1 73 ? -0.516 -9.555 11.287 1.00 94.00 73 GLY A CA 1
ATOM 541 C C . GLY A 1 73 ? 0.632 -10.390 10.737 1.00 94.00 73 GLY A C 1
ATOM 542 O O . GLY A 1 73 ? 1.800 -10.085 11.006 1.00 94.00 73 GLY A O 1
ATOM 543 N N . GLN A 1 74 ? 0.317 -11.382 9.902 1.00 94.56 74 GLN A N 1
ATOM 544 C CA . GLN A 1 74 ? 1.315 -12.188 9.204 1.00 94.56 74 GLN A CA 1
ATOM 545 C C . GLN A 1 74 ? 2.138 -11.340 8.227 1.00 94.56 74 GLN A C 1
ATOM 547 O O . GLN A 1 74 ? 3.370 -11.413 8.242 1.00 94.56 74 GLN A O 1
ATOM 552 N N . VAL A 1 75 ? 1.490 -10.483 7.428 1.00 95.62 75 VAL A N 1
ATOM 553 C CA . VAL A 1 75 ? 2.199 -9.586 6.496 1.00 95.62 75 VAL A CA 1
ATOM 554 C C . VAL A 1 75 ? 3.110 -8.622 7.259 1.00 95.62 75 VAL A C 1
ATOM 556 O O . VAL A 1 75 ? 4.256 -8.411 6.857 1.00 95.62 75 VAL A O 1
ATOM 559 N N . ARG A 1 76 ? 2.662 -8.072 8.397 1.00 94.94 76 ARG A N 1
ATOM 560 C CA . ARG A 1 76 ? 3.515 -7.227 9.244 1.00 94.94 76 ARG A CA 1
ATOM 561 C C . ARG A 1 76 ? 4.714 -7.999 9.793 1.00 94.94 76 ARG A C 1
ATOM 563 O O . ARG A 1 76 ? 5.825 -7.474 9.756 1.00 94.94 76 ARG A O 1
ATOM 570 N N . ALA A 1 77 ? 4.515 -9.214 10.305 1.00 94.06 77 ALA A N 1
ATOM 571 C CA . ALA A 1 77 ? 5.602 -10.042 10.832 1.00 94.06 77 ALA A CA 1
ATOM 572 C C . ALA A 1 77 ? 6.649 -10.347 9.748 1.00 94.06 77 ALA A C 1
ATOM 574 O O . ALA A 1 77 ? 7.849 -10.196 9.978 1.00 94.06 77 ALA A O 1
ATOM 575 N N . TRP A 1 78 ? 6.193 -10.677 8.538 1.00 95.38 78 TRP A N 1
ATOM 576 C CA . TRP A 1 78 ? 7.058 -10.837 7.373 1.00 95.38 78 TRP A CA 1
ATOM 577 C C . TRP A 1 78 ? 7.809 -9.539 7.032 1.00 95.38 78 TRP A C 1
ATOM 579 O O . TRP A 1 78 ? 9.030 -9.549 6.874 1.00 95.38 78 TRP A O 1
ATOM 589 N N . ALA A 1 79 ? 7.121 -8.395 7.008 1.00 95.31 79 ALA A N 1
ATOM 590 C CA . ALA A 1 79 ? 7.720 -7.097 6.695 1.00 95.31 79 ALA A CA 1
ATOM 591 C C . ALA A 1 79 ? 8.775 -6.658 7.726 1.00 95.31 79 ALA A C 1
ATOM 593 O O . ALA A 1 79 ? 9.729 -5.959 7.387 1.00 95.31 79 ALA A O 1
ATOM 594 N N . GLN A 1 80 ? 8.637 -7.073 8.988 1.00 93.00 80 GLN A N 1
ATOM 595 C CA . GLN A 1 80 ? 9.650 -6.837 10.019 1.00 93.00 80 GLN A CA 1
ATOM 596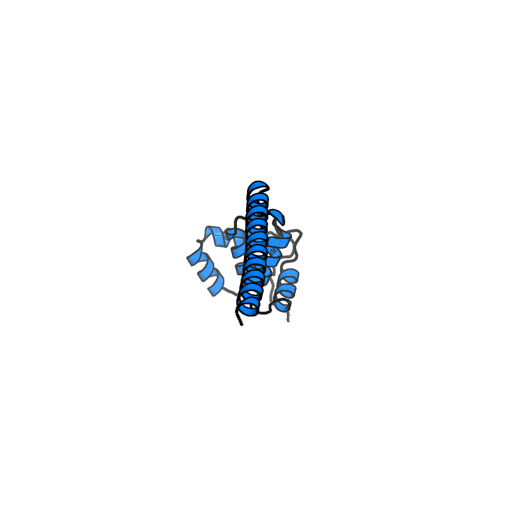 C C . GLN A 1 80 ? 10.931 -7.643 9.780 1.00 93.00 80 GLN A C 1
ATOM 598 O O . GLN A 1 80 ? 11.997 -7.206 10.217 1.00 93.00 80 GLN A O 1
ATOM 603 N N . PHE A 1 81 ? 10.835 -8.781 9.091 1.00 93.00 81 PHE A N 1
ATOM 604 C CA . PHE A 1 81 ? 11.962 -9.655 8.776 1.00 93.00 81 PHE A CA 1
ATOM 605 C C . PHE A 1 81 ? 12.668 -9.256 7.468 1.00 93.00 81 PHE A C 1
ATOM 607 O O . PHE A 1 81 ? 13.893 -9.191 7.422 1.00 93.00 81 PHE A O 1
ATOM 614 N N . VAL A 1 82 ? 11.917 -8.916 6.416 1.00 89.12 82 VAL A N 1
ATOM 615 C CA . VAL A 1 82 ? 12.431 -8.733 5.039 1.00 89.12 82 VAL A CA 1
ATOM 616 C C . VAL A 1 82 ? 12.844 -7.281 4.735 1.00 89.12 82 VAL A C 1
ATOM 618 O O . VAL A 1 82 ? 12.731 -6.812 3.609 1.00 89.12 82 VAL A O 1
ATOM 621 N N . LYS A 1 83 ? 13.335 -6.523 5.724 1.00 81.81 83 LYS A N 1
ATOM 622 C CA . LYS A 1 83 ? 13.562 -5.063 5.598 1.00 81.81 83 LYS A CA 1
ATOM 623 C C . LYS A 1 83 ? 15.030 -4.591 5.485 1.00 81.81 83 LYS A C 1
ATOM 625 O O . LYS A 1 83 ? 15.436 -3.716 6.255 1.00 81.81 83 LYS A O 1
ATOM 630 N N . PRO A 1 84 ? 15.871 -5.086 4.557 1.00 78.44 84 PRO A N 1
ATOM 631 C CA . PRO A 1 84 ? 17.173 -4.467 4.340 1.00 78.44 84 PRO A CA 1
ATOM 632 C C . PRO A 1 84 ? 16.988 -3.107 3.644 1.00 78.44 84 PRO A C 1
ATOM 634 O O . PRO A 1 84 ? 16.639 -3.034 2.471 1.00 78.44 84 PRO A O 1
ATOM 637 N N . GLY A 1 85 ? 17.218 -2.015 4.379 1.00 86.38 85 GLY A N 1
ATOM 638 C CA . GLY A 1 85 ? 17.261 -0.657 3.819 1.00 86.38 85 GLY A CA 1
ATOM 639 C C . GLY A 1 85 ? 15.915 0.062 3.649 1.00 86.38 85 GLY A C 1
ATOM 640 O O . GLY A 1 85 ? 15.890 1.140 3.062 1.00 86.38 85 GLY A O 1
ATOM 641 N N . CYS A 1 86 ? 14.808 -0.473 4.174 1.00 92.00 86 CYS A N 1
ATOM 642 C CA . CYS A 1 86 ? 13.498 0.190 4.167 1.00 92.00 86 CYS A CA 1
ATOM 643 C C . CYS A 1 86 ? 12.793 0.091 5.529 1.00 92.00 86 CYS A C 1
ATOM 645 O O . CYS A 1 86 ? 13.191 -0.671 6.414 1.00 92.00 86 CYS A O 1
ATOM 647 N N . THR A 1 87 ? 11.745 0.891 5.732 1.00 94.19 87 THR A N 1
ATOM 648 C CA . THR A 1 87 ? 10.925 0.800 6.947 1.00 94.19 87 THR A CA 1
ATOM 649 C C . THR A 1 87 ? 9.946 -0.373 6.855 1.00 94.19 87 THR A C 1
ATOM 651 O O . THR A 1 87 ? 9.517 -0.753 5.765 1.00 94.19 87 THR A O 1
ATOM 654 N N . THR A 1 88 ? 9.519 -0.920 8.001 1.00 94.00 88 THR A N 1
ATOM 655 C CA . THR A 1 88 ? 8.487 -1.976 8.052 1.00 94.00 88 THR A CA 1
ATOM 656 C C . THR A 1 88 ? 7.224 -1.568 7.282 1.00 94.00 88 THR A C 1
ATOM 658 O O . THR A 1 88 ? 6.634 -2.375 6.574 1.00 94.00 88 THR A O 1
ATOM 661 N N . GLN A 1 89 ? 6.837 -0.293 7.380 1.00 94.50 89 GLN A N 1
ATOM 662 C CA . GLN A 1 89 ? 5.678 0.292 6.698 1.00 94.50 89 GLN A CA 1
ATOM 663 C C . GLN A 1 89 ? 5.809 0.219 5.179 1.00 94.50 89 GLN A C 1
ATOM 665 O O . GLN A 1 89 ? 4.853 -0.134 4.498 1.00 94.50 89 GLN A O 1
ATOM 670 N N . GLN A 1 90 ? 6.998 0.528 4.654 1.00 94.94 90 GLN A N 1
ATOM 671 C CA . GLN A 1 90 ? 7.289 0.456 3.224 1.00 94.94 90 GLN A CA 1
ATOM 672 C C . GLN A 1 90 ? 7.287 -0.992 2.732 1.00 94.94 90 GLN A C 1
ATOM 674 O O . GLN A 1 90 ? 6.639 -1.287 1.734 1.00 94.94 90 GLN A O 1
ATOM 679 N N . ALA A 1 91 ? 7.954 -1.903 3.447 1.00 95.75 91 ALA A N 1
ATOM 680 C CA . ALA A 1 91 ? 7.963 -3.323 3.092 1.00 95.75 91 ALA A CA 1
ATOM 681 C C . ALA A 1 91 ? 6.545 -3.920 3.095 1.00 95.75 91 ALA A C 1
ATOM 683 O O . ALA A 1 91 ? 6.157 -4.608 2.152 1.00 95.75 91 ALA A O 1
ATOM 684 N N . MET A 1 92 ? 5.750 -3.598 4.119 1.00 96.19 92 MET A N 1
ATOM 685 C CA . MET A 1 92 ? 4.361 -4.036 4.232 1.00 96.19 92 MET A CA 1
ATOM 686 C C . MET A 1 92 ? 3.485 -3.447 3.122 1.00 96.19 92 MET A C 1
ATOM 688 O O . MET A 1 92 ? 2.739 -4.191 2.498 1.00 96.19 92 MET A O 1
ATOM 692 N N . ALA A 1 93 ? 3.589 -2.146 2.831 1.00 95.38 93 ALA A N 1
ATOM 693 C CA . ALA A 1 93 ? 2.826 -1.517 1.751 1.00 95.38 93 ALA A CA 1
ATOM 694 C C . ALA A 1 93 ? 3.136 -2.159 0.394 1.00 95.38 93 ALA A C 1
ATOM 696 O O . ALA A 1 93 ? 2.217 -2.477 -0.355 1.00 95.38 93 ALA A O 1
ATOM 697 N N . THR A 1 94 ? 4.414 -2.417 0.107 1.00 93.19 94 THR A N 1
ATOM 698 C CA . THR A 1 94 ? 4.835 -3.116 -1.111 1.00 93.19 94 THR A CA 1
ATOM 699 C C . THR A 1 94 ? 4.227 -4.513 -1.185 1.00 93.19 94 THR A C 1
ATOM 701 O O . THR A 1 94 ? 3.634 -4.855 -2.202 1.00 93.19 94 THR A O 1
ATOM 704 N N . ALA A 1 95 ? 4.313 -5.307 -0.114 1.00 94.12 95 ALA A N 1
ATOM 705 C CA . ALA A 1 95 ? 3.716 -6.642 -0.088 1.00 94.12 95 ALA A CA 1
ATOM 706 C C . ALA A 1 95 ? 2.198 -6.604 -0.304 1.00 94.12 95 ALA A C 1
ATOM 708 O O . ALA A 1 95 ? 1.677 -7.376 -1.102 1.00 94.12 95 ALA A O 1
ATOM 709 N N . LEU A 1 96 ? 1.495 -5.677 0.352 1.00 94.69 96 LEU A N 1
ATOM 710 C CA . LEU A 1 96 ? 0.054 -5.512 0.172 1.00 94.69 96 LEU A CA 1
ATOM 711 C C . LEU A 1 96 ? -0.294 -5.124 -1.267 1.00 94.69 96 LEU A C 1
ATOM 713 O O . LEU A 1 96 ? -1.208 -5.710 -1.832 1.00 94.69 96 LEU A O 1
ATOM 717 N N . LEU A 1 97 ? 0.450 -4.203 -1.887 1.00 93.25 97 LEU A N 1
ATOM 718 C CA . LEU A 1 97 ? 0.248 -3.863 -3.297 1.00 93.25 97 LEU A CA 1
ATOM 719 C C . LEU A 1 97 ? 0.430 -5.086 -4.196 1.00 93.25 97 LEU A C 1
ATOM 721 O O . LEU A 1 97 ? -0.406 -5.309 -5.058 1.00 93.25 97 LEU A O 1
ATOM 725 N N . TRP A 1 98 ? 1.452 -5.911 -3.964 1.00 91.38 98 TRP A N 1
ATOM 726 C CA . TRP A 1 98 ? 1.666 -7.152 -4.719 1.00 91.38 98 TRP A CA 1
ATOM 727 C C . TRP A 1 98 ? 0.567 -8.197 -4.533 1.00 91.38 98 TRP A C 1
ATOM 729 O O . TRP A 1 98 ? 0.265 -8.929 -5.471 1.00 91.38 98 TRP A O 1
ATOM 739 N N . LEU A 1 99 ? -0.021 -8.279 -3.340 1.00 91.44 99 LEU A N 1
ATOM 740 C CA . LEU A 1 99 ? -1.122 -9.201 -3.058 1.00 91.44 99 LEU A CA 1
ATOM 741 C C . LEU A 1 99 ? -2.452 -8.727 -3.660 1.00 91.44 99 LEU A C 1
ATOM 743 O O . LEU A 1 99 ? -3.317 -9.551 -3.942 1.00 91.44 99 LEU A O 1
ATOM 747 N N . LEU A 1 100 ? -2.622 -7.415 -3.828 1.00 91.19 100 LEU A N 1
ATOM 748 C CA . LEU A 1 100 ? -3.912 -6.794 -4.126 1.00 91.19 100 LEU A CA 1
ATOM 749 C C . L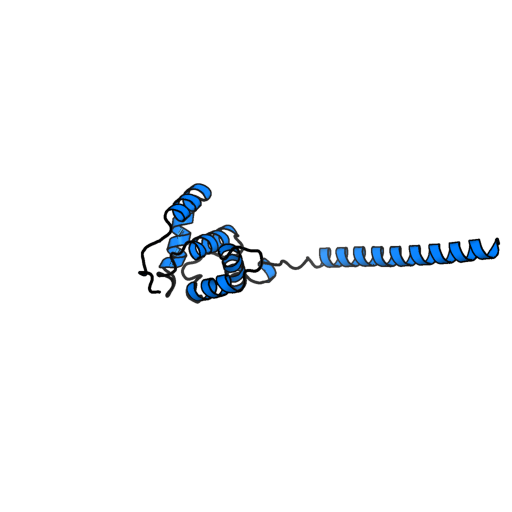EU A 1 100 ? -4.030 -6.230 -5.547 1.00 91.19 100 LEU A C 1
ATOM 751 O O . LEU A 1 100 ? -5.125 -6.193 -6.102 1.00 91.19 100 LEU A O 1
ATOM 755 N N . ALA A 1 101 ? -2.933 -5.772 -6.147 1.00 86.88 101 ALA A N 1
ATOM 756 C CA . ALA A 1 101 ? -2.906 -5.294 -7.524 1.00 86.88 101 ALA A CA 1
ATOM 757 C C . ALA A 1 101 ? -2.360 -6.369 -8.467 1.00 86.88 101 ALA A C 1
ATOM 759 O O . ALA A 1 101 ? -1.443 -7.121 -8.140 1.00 86.88 101 ALA A O 1
ATOM 760 N N . SER A 1 102 ? -2.885 -6.399 -9.693 1.00 76.94 102 SER A N 1
ATOM 761 C CA . SER A 1 102 ? -2.301 -7.209 -10.761 1.00 76.94 102 SER A CA 1
ATOM 762 C C . SER A 1 102 ? -0.847 -6.778 -11.015 1.00 76.94 102 SER A C 1
ATOM 764 O O . SER A 1 102 ? -0.588 -5.572 -11.075 1.00 76.94 102 SER A O 1
ATOM 766 N N . PRO A 1 103 ? 0.095 -7.712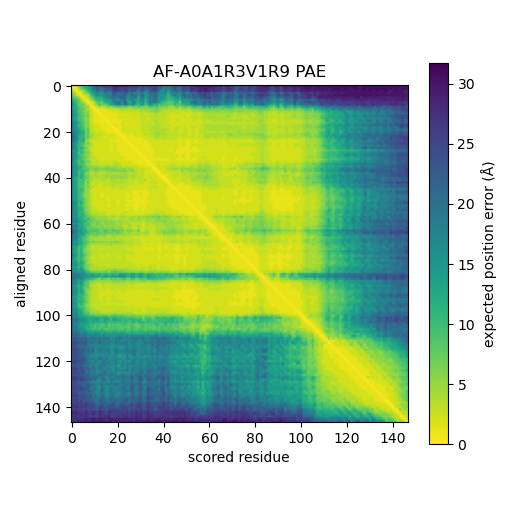 -11.248 1.00 76.75 103 PRO A N 1
ATOM 767 C CA . PRO A 1 103 ? 1.495 -7.381 -11.523 1.00 76.75 103 PRO A CA 1
ATOM 768 C C . PRO A 1 103 ? 1.672 -6.355 -12.648 1.00 76.75 103 PRO A C 1
ATOM 770 O O . PRO A 1 103 ? 2.510 -5.467 -12.539 1.00 76.75 103 PRO A O 1
ATOM 773 N N . ASP A 1 104 ? 0.824 -6.417 -13.680 1.00 76.81 104 ASP A N 1
ATOM 774 C CA . ASP A 1 104 ? 0.846 -5.486 -14.815 1.00 76.81 104 ASP A CA 1
ATOM 775 C C . ASP A 1 104 ? 0.431 -4.046 -14.448 1.00 76.81 104 ASP A C 1
ATOM 777 O O . ASP A 1 104 ? 0.718 -3.120 -15.198 1.00 76.81 104 ASP A O 1
ATOM 781 N N . ARG A 1 105 ? -0.233 -3.824 -13.305 1.00 79.31 105 ARG A N 1
ATOM 782 C CA . ARG A 1 105 ? -0.505 -2.472 -12.780 1.00 79.31 105 ARG A CA 1
ATOM 783 C C . ARG A 1 105 ? 0.655 -1.927 -11.955 1.00 79.31 105 ARG A C 1
ATOM 785 O O . ARG A 1 105 ? 0.888 -0.725 -11.952 1.00 79.31 105 ARG A O 1
ATOM 792 N N . ILE A 1 106 ? 1.355 -2.805 -11.241 1.00 79.19 106 ILE A N 1
ATOM 793 C CA . ILE A 1 106 ? 2.475 -2.435 -10.364 1.00 79.19 106 ILE A CA 1
ATOM 794 C C . ILE A 1 106 ? 3.731 -2.178 -11.199 1.00 79.19 106 ILE A C 1
ATOM 796 O O . ILE A 1 106 ? 4.462 -1.221 -10.957 1.00 79.19 106 ILE A O 1
ATOM 800 N N . ILE A 1 107 ? 3.968 -3.036 -12.190 1.00 82.94 107 ILE A N 1
ATOM 801 C CA . ILE A 1 107 ? 5.067 -2.946 -13.146 1.00 82.94 107 ILE A CA 1
ATOM 802 C C . ILE A 1 107 ? 4.443 -3.009 -14.542 1.00 82.94 107 ILE A C 1
ATOM 804 O O . ILE A 1 107 ? 4.355 -4.094 -15.128 1.00 82.94 107 ILE A O 1
ATOM 808 N N . PRO A 1 108 ? 3.968 -1.871 -15.078 1.00 77.06 108 PRO A N 1
ATOM 809 C CA . PRO A 1 108 ? 3.427 -1.843 -16.424 1.00 77.06 108 PRO A CA 1
ATOM 810 C C . PRO A 1 108 ? 4.497 -2.297 -17.410 1.00 77.06 108 PRO A C 1
ATOM 812 O O . PRO A 1 108 ? 5.625 -1.798 -17.425 1.00 77.06 108 PRO A O 1
ATOM 815 N N . LYS A 1 109 ? 4.141 -3.282 -18.233 1.00 78.38 109 LYS A N 1
ATOM 816 C CA . LYS A 1 109 ? 4.981 -3.687 -19.357 1.00 78.38 109 LYS A CA 1
ATOM 817 C C . LYS A 1 109 ? 5.035 -2.526 -20.345 1.00 78.38 109 LYS A C 1
ATOM 819 O O . LYS A 1 109 ? 4.013 -1.891 -20.600 1.00 78.38 109 LYS A O 1
ATOM 824 N N . LEU A 1 110 ? 6.219 -2.282 -20.909 1.00 78.00 110 LEU A N 1
ATOM 825 C CA . LEU A 1 110 ? 6.378 -1.379 -22.050 1.00 78.00 110 LEU A CA 1
ATOM 826 C C . LEU A 1 110 ? 5.349 -1.751 -23.118 1.00 78.00 110 LEU A C 1
ATOM 828 O O . LEU A 1 110 ? 5.163 -2.940 -23.408 1.00 78.00 110 LEU A O 1
ATOM 832 N N . SER A 1 111 ? 4.693 -0.752 -23.704 1.00 81.19 111 SER A N 1
ATOM 833 C CA . SER A 1 111 ? 3.823 -1.010 -24.850 1.00 81.19 111 SER A CA 1
ATOM 834 C C . SER A 1 111 ? 4.626 -1.675 -25.974 1.00 81.19 111 SER A C 1
ATOM 836 O O . SER A 1 111 ? 5.848 -1.532 -26.057 1.00 81.19 111 SER A O 1
ATOM 838 N N . ALA A 1 112 ? 3.956 -2.412 -26.864 1.00 80.06 112 ALA A N 1
ATOM 839 C CA . ALA A 1 112 ? 4.634 -3.074 -27.982 1.00 80.06 112 ALA A CA 1
ATOM 840 C C . ALA A 1 112 ? 5.445 -2.079 -28.839 1.00 80.06 112 ALA A C 1
ATOM 842 O O . ALA A 1 112 ? 6.523 -2.412 -29.334 1.00 80.06 112 ALA A O 1
ATOM 843 N N . GLU A 1 113 ? 4.951 -0.845 -28.961 1.00 81.69 113 GLU A N 1
ATOM 844 C CA . GLU A 1 113 ? 5.617 0.243 -29.672 1.00 81.69 113 GLU A CA 1
ATOM 845 C C . GLU A 1 113 ? 6.864 0.747 -28.930 1.00 81.69 113 GLU A C 1
ATOM 847 O O . GLU A 1 113 ? 7.937 0.852 -29.528 1.00 81.69 113 GLU A O 1
ATOM 852 N N . GLU A 1 114 ? 6.768 0.978 -27.618 1.00 83.44 114 GLU A N 1
ATOM 853 C CA . GLU A 1 114 ? 7.907 1.397 -26.793 1.00 83.44 114 GLU A CA 1
ATOM 854 C C . GLU A 1 114 ? 8.972 0.301 -26.695 1.00 83.44 114 GLU A C 1
ATOM 856 O O . GLU A 1 114 ? 10.163 0.584 -26.810 1.00 83.44 114 GLU A O 1
ATOM 861 N N . ALA A 1 115 ? 8.564 -0.963 -26.571 1.00 82.69 115 ALA A N 1
ATOM 862 C CA . ALA A 1 115 ? 9.471 -2.104 -26.571 1.00 82.69 115 ALA A CA 1
ATOM 863 C C . ALA A 1 115 ? 10.219 -2.228 -27.910 1.00 82.69 115 ALA A C 1
ATOM 865 O O . ALA A 1 115 ? 11.431 -2.453 -27.925 1.00 82.69 115 ALA A O 1
ATOM 866 N N . ALA A 1 116 ? 9.533 -2.023 -29.040 1.00 85.12 116 ALA A N 1
ATOM 867 C CA . ALA A 1 116 ? 10.160 -2.012 -30.359 1.00 85.12 116 ALA A CA 1
ATOM 868 C C . ALA A 1 116 ? 11.111 -0.814 -30.541 1.00 85.12 116 ALA A C 1
ATOM 870 O O . ALA A 1 116 ? 12.177 -0.949 -31.152 1.00 85.12 116 ALA A O 1
ATOM 871 N N . ALA A 1 117 ? 10.767 0.357 -29.999 1.00 87.12 117 ALA A N 1
ATOM 872 C CA . ALA A 1 117 ? 11.634 1.532 -30.007 1.00 87.12 117 ALA A CA 1
ATOM 873 C C . ALA A 1 117 ? 12.901 1.319 -29.158 1.00 87.12 117 ALA A C 1
ATOM 875 O O . ALA A 1 117 ? 14.001 1.645 -29.612 1.00 87.12 117 ALA A O 1
ATOM 876 N N . GLU A 1 118 ? 12.773 0.720 -27.972 1.00 85.19 118 GLU A N 1
ATOM 877 C CA . GLU A 1 118 ? 13.886 0.353 -27.087 1.00 8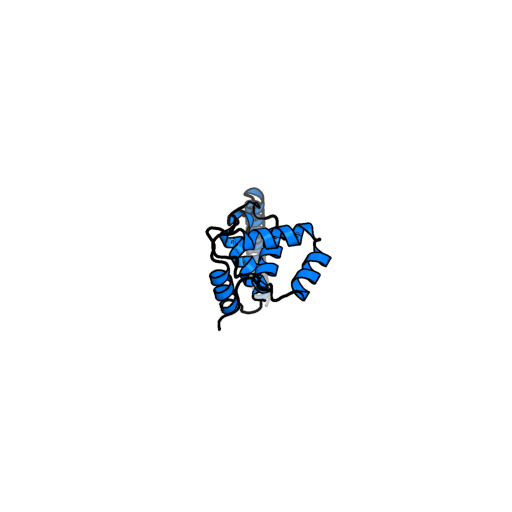5.19 118 GLU A CA 1
ATOM 878 C C . GLU A 1 118 ? 14.826 -0.652 -27.775 1.00 85.19 118 GLU A C 1
ATOM 880 O O . GLU A 1 118 ? 16.044 -0.462 -27.806 1.00 85.19 118 GLU A O 1
ATOM 885 N N . GLN A 1 119 ? 14.264 -1.677 -28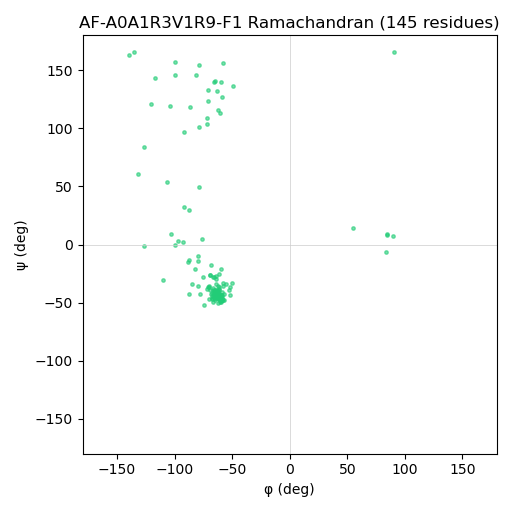.427 1.00 87.19 119 GLN A N 1
ATOM 886 C CA . GLN A 1 119 ? 15.027 -2.661 -29.201 1.00 87.19 119 GLN A CA 1
ATOM 887 C C . GLN A 1 119 ? 15.793 -2.011 -30.359 1.00 87.19 119 GLN A C 1
ATOM 889 O O . GLN A 1 119 ? 16.987 -2.272 -30.530 1.00 87.19 119 GLN A O 1
ATOM 894 N N . LYS A 1 120 ? 15.152 -1.109 -31.116 1.00 90.31 120 LYS A N 1
ATOM 895 C CA . LYS A 1 120 ? 15.817 -0.341 -32.182 1.00 90.31 120 LYS A CA 1
ATOM 896 C C . LYS A 1 120 ? 16.951 0.526 -31.631 1.00 90.31 120 LYS A C 1
ATOM 898 O O . LYS A 1 120 ? 18.042 0.535 -32.202 1.00 90.31 120 LYS A O 1
ATOM 903 N N . ARG A 1 121 ? 16.739 1.222 -30.507 1.00 89.38 121 ARG A N 1
ATOM 904 C CA . ARG A 1 121 ? 17.780 2.024 -29.833 1.00 89.38 121 ARG A CA 1
ATOM 905 C C . ARG A 1 121 ? 18.960 1.153 -29.393 1.00 89.38 121 ARG A C 1
ATOM 907 O O . ARG A 1 121 ? 20.112 1.506 -29.656 1.00 89.38 121 ARG A O 1
ATOM 914 N N . ALA A 1 122 ? 18.689 -0.006 -28.795 1.00 89.69 122 ALA A N 1
ATOM 915 C CA . ALA A 1 122 ? 19.712 -0.962 -28.379 1.00 89.69 122 ALA A CA 1
ATOM 916 C C . ALA A 1 122 ? 20.506 -1.522 -29.573 1.00 89.69 122 ALA A C 1
ATOM 918 O O . ALA A 1 122 ? 21.734 -1.654 -29.500 1.00 89.69 122 ALA A O 1
ATOM 919 N N . GLU A 1 123 ? 19.838 -1.799 -30.696 1.00 91.44 123 GLU A N 1
ATOM 920 C CA . GLU A 1 123 ? 20.480 -2.276 -31.921 1.00 91.44 123 GLU A CA 1
ATOM 921 C C . GLU A 1 123 ? 21.383 -1.208 -32.554 1.00 91.44 123 GLU A C 1
ATOM 923 O O . GLU A 1 123 ? 22.526 -1.505 -32.920 1.00 91.44 123 GLU A O 1
ATOM 928 N N . ILE A 1 124 ? 20.916 0.042 -32.633 1.00 90.94 124 ILE A N 1
ATOM 929 C CA . ILE A 1 124 ? 21.716 1.178 -33.112 1.00 90.94 124 ILE A CA 1
ATOM 930 C C . ILE A 1 124 ? 22.958 1.349 -32.232 1.00 90.94 124 ILE A C 1
ATOM 932 O O . ILE A 1 124 ? 24.074 1.440 -32.748 1.00 90.94 124 ILE A O 1
ATOM 936 N N . ALA A 1 125 ? 22.794 1.308 -30.907 1.00 90.75 125 ALA A N 1
ATOM 937 C CA . ALA A 1 125 ? 23.910 1.400 -29.972 1.00 90.75 125 ALA A CA 1
ATOM 938 C C . ALA A 1 125 ? 24.914 0.246 -30.155 1.00 90.75 125 ALA A C 1
ATOM 940 O O . ALA A 1 125 ? 26.127 0.465 -30.113 1.00 90.75 125 ALA A O 1
ATOM 941 N N . ARG A 1 126 ? 24.438 -0.982 -30.410 1.00 92.06 126 ARG A N 1
ATOM 942 C CA . ARG A 1 126 ? 25.294 -2.145 -30.706 1.00 92.06 126 ARG A CA 1
ATOM 943 C C . ARG A 1 126 ? 26.106 -1.940 -31.985 1.00 92.06 126 ARG A C 1
ATOM 945 O O . ARG A 1 126 ? 27.326 -2.097 -31.948 1.00 92.06 126 ARG A O 1
ATOM 952 N N . LYS A 1 127 ? 25.455 -1.543 -33.084 1.00 92.75 127 LYS A N 1
ATOM 953 C CA . LYS A 1 127 ? 26.123 -1.266 -34.370 1.00 92.75 127 LYS A CA 1
ATOM 954 C C . LYS A 1 127 ? 27.131 -0.120 -34.245 1.00 92.75 127 LYS A C 1
ATOM 956 O O . LYS A 1 127 ? 28.230 -0.204 -34.788 1.00 92.75 127 LYS A O 1
ATOM 961 N N . GLY A 1 128 ? 26.805 0.915 -33.468 1.00 90.81 128 GLY A N 1
ATOM 962 C CA . GLY A 1 128 ? 27.717 2.019 -33.160 1.00 90.81 128 GLY A CA 1
ATOM 963 C C . GLY A 1 128 ? 29.002 1.555 -32.467 1.00 90.81 128 GLY A C 1
ATOM 964 O O . GLY A 1 128 ? 30.097 1.936 -32.886 1.00 90.81 128 GLY A O 1
ATOM 965 N N . ARG A 1 129 ? 28.891 0.674 -31.460 1.00 91.31 129 ARG A N 1
ATOM 966 C CA . ARG A 1 129 ? 30.055 0.083 -30.769 1.00 91.31 129 ARG A CA 1
ATOM 967 C C . ARG A 1 129 ? 30.924 -0.754 -31.707 1.00 91.31 129 ARG A C 1
ATOM 969 O O . ARG A 1 129 ? 32.149 -0.645 -31.668 1.00 91.31 129 ARG A O 1
ATOM 976 N N . GLU A 1 130 ? 30.307 -1.561 -32.565 1.00 90.19 130 GLU A N 1
ATOM 977 C CA . GLU A 1 130 ? 31.032 -2.397 -33.523 1.00 90.19 130 GLU A CA 1
ATOM 978 C C . GLU A 1 130 ? 31.776 -1.556 -34.571 1.00 90.19 130 GLU A C 1
ATOM 980 O O . GLU A 1 130 ? 32.965 -1.769 -34.815 1.00 90.19 130 GLU A O 1
ATOM 985 N N . ASN A 1 131 ? 31.119 -0.533 -35.120 1.00 89.88 131 ASN A N 1
ATOM 986 C CA . ASN A 1 131 ? 31.733 0.390 -36.072 1.00 89.88 131 ASN A CA 1
ATOM 987 C C . ASN A 1 131 ? 32.887 1.182 -35.443 1.00 89.88 131 ASN A C 1
ATOM 989 O O . ASN A 1 131 ? 33.932 1.350 -36.073 1.00 89.88 131 ASN A O 1
ATOM 993 N N . ALA A 1 132 ? 32.748 1.624 -34.189 1.00 89.75 132 ALA A N 1
ATOM 994 C CA . ALA A 1 132 ? 33.836 2.269 -33.455 1.00 89.75 132 ALA A CA 1
ATOM 995 C C . ALA A 1 132 ? 35.033 1.323 -33.253 1.00 89.75 132 ALA A C 1
ATOM 997 O O . ALA A 1 132 ? 36.179 1.736 -33.438 1.00 89.75 132 ALA A O 1
ATOM 998 N N . ARG A 1 133 ? 34.783 0.043 -32.936 1.00 90.38 133 ARG A N 1
ATOM 999 C CA . ARG A 1 133 ? 35.832 -0.983 -32.825 1.00 90.38 133 ARG A CA 1
ATOM 1000 C C . ARG A 1 133 ? 36.548 -1.203 -34.159 1.00 90.38 133 ARG A C 1
ATOM 1002 O O . ARG A 1 133 ? 37.775 -1.198 -34.182 1.00 90.38 133 ARG A O 1
ATOM 1009 N N . ARG A 1 134 ? 35.805 -1.331 -35.266 1.00 86.62 134 ARG A N 1
ATOM 1010 C CA . ARG A 1 134 ? 36.380 -1.473 -36.617 1.00 86.62 134 ARG A CA 1
ATOM 1011 C C . ARG A 1 134 ? 37.249 -0.271 -36.994 1.00 86.62 134 ARG A C 1
ATOM 1013 O O . ARG A 1 134 ? 38.373 -0.460 -37.440 1.00 86.62 134 ARG A O 1
ATOM 1020 N N . ARG A 1 135 ? 36.781 0.957 -36.737 1.00 87.44 135 ARG A N 1
ATOM 1021 C CA . ARG A 1 135 ? 37.561 2.188 -36.983 1.00 87.44 135 ARG A CA 1
ATOM 1022 C C . ARG A 1 135 ? 38.876 2.219 -36.202 1.00 87.44 135 ARG A C 1
ATOM 1024 O O . ARG A 1 135 ? 39.893 2.613 -36.758 1.00 87.44 135 ARG A O 1
ATOM 1031 N N . ARG A 1 136 ? 38.872 1.781 -34.937 1.00 87.75 136 ARG A N 1
ATOM 1032 C CA . ARG A 1 136 ? 40.095 1.691 -34.118 1.00 87.75 136 ARG A CA 1
ATOM 1033 C C . ARG A 1 136 ? 41.097 0.681 -34.679 1.00 87.75 136 ARG A C 1
ATOM 1035 O O . ARG A 1 136 ? 42.280 0.988 -34.718 1.00 87.75 136 ARG A O 1
ATOM 1042 N N . LEU A 1 137 ? 40.627 -0.480 -35.138 1.00 86.50 137 LEU A N 1
ATOM 1043 C CA . LEU A 1 137 ? 41.484 -1.505 -35.746 1.00 86.50 137 LEU A CA 1
ATOM 1044 C C . LEU A 1 137 ? 42.106 -1.027 -37.064 1.00 86.50 137 LEU A C 1
ATOM 1046 O O . LEU A 1 137 ? 43.301 -1.202 -37.265 1.00 86.50 137 LEU A O 1
ATOM 1050 N N . ILE A 1 138 ? 41.318 -0.376 -37.927 1.00 84.31 138 ILE A N 1
ATOM 1051 C CA . ILE A 1 138 ? 41.816 0.190 -39.192 1.00 84.31 138 ILE A CA 1
ATOM 1052 C C . ILE A 1 138 ? 42.866 1.272 -38.924 1.00 84.31 138 ILE A C 1
ATOM 1054 O O . ILE A 1 138 ? 43.914 1.271 -39.559 1.00 84.31 138 ILE A O 1
ATOM 1058 N N . LYS A 1 139 ? 42.616 2.164 -37.955 1.00 86.31 139 LYS A N 1
ATOM 1059 C CA . LYS A 1 139 ? 43.589 3.189 -37.562 1.00 86.31 139 LYS A CA 1
ATOM 1060 C C . LYS A 1 139 ? 44.897 2.563 -37.063 1.00 86.31 139 LYS A C 1
ATOM 1062 O O . LYS A 1 139 ? 45.956 2.931 -37.545 1.00 86.31 139 LYS A O 1
ATOM 1067 N N . ALA A 1 140 ? 44.817 1.573 -36.173 1.00 81.50 140 ALA A N 1
ATOM 1068 C CA . ALA A 1 140 ? 45.999 0.887 -35.652 1.00 81.50 140 ALA A CA 1
ATOM 1069 C C . ALA A 1 140 ? 46.813 0.174 -36.750 1.00 81.50 140 ALA A C 1
ATOM 1071 O O . ALA A 1 140 ? 48.039 0.184 -36.692 1.00 81.50 140 ALA A O 1
ATOM 1072 N N . ALA A 1 141 ? 46.150 -0.410 -37.756 1.00 78.62 141 ALA A N 1
ATOM 1073 C CA . ALA A 1 141 ? 46.808 -1.042 -38.903 1.00 78.62 141 ALA A CA 1
ATOM 1074 C C . ALA A 1 141 ? 47.472 -0.024 -39.851 1.00 78.62 141 ALA A C 1
ATOM 1076 O O . ALA A 1 141 ? 48.548 -0.286 -40.377 1.00 78.62 141 ALA A O 1
ATOM 1077 N N . GLY A 1 142 ? 46.856 1.146 -40.054 1.00 77.19 142 GLY A N 1
ATOM 1078 C CA . GLY A 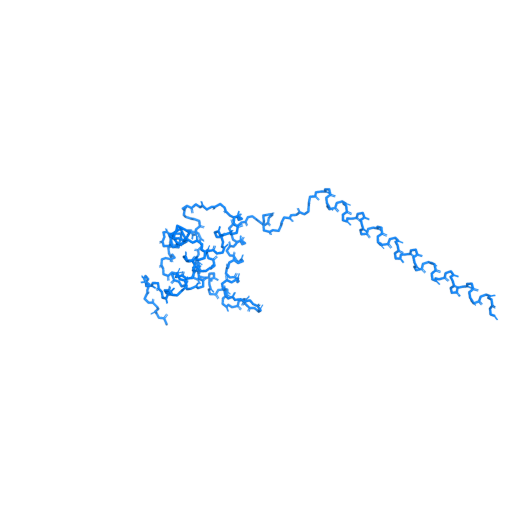1 142 ? 47.454 2.239 -40.829 1.00 77.19 142 GLY A CA 1
ATOM 1079 C C . GLY A 1 142 ? 48.674 2.852 -40.137 1.00 77.19 142 GLY A C 1
ATOM 1080 O O . GLY A 1 142 ? 49.694 3.068 -40.782 1.00 77.19 142 GLY A O 1
ATOM 1081 N N . ASP A 1 143 ? 48.594 3.050 -38.819 1.00 69.62 143 ASP A N 1
ATOM 1082 C CA . ASP A 1 143 ? 49.694 3.592 -38.010 1.00 69.62 143 ASP A CA 1
ATOM 1083 C C . ASP A 1 143 ? 50.903 2.631 -37.958 1.00 69.62 143 ASP A C 1
ATOM 1085 O O . ASP A 1 143 ? 52.038 3.079 -37.838 1.00 69.62 143 ASP A O 1
ATOM 1089 N N . SER A 1 144 ? 50.685 1.315 -38.090 1.00 63.66 144 SER A N 1
ATOM 1090 C CA . SER A 1 144 ? 51.756 0.301 -38.126 1.00 63.66 144 SER A CA 1
ATOM 1091 C C . SER A 1 144 ? 52.321 0.020 -39.523 1.00 63.66 144 SER A C 1
ATOM 1093 O O . SER A 1 144 ? 53.395 -0.559 -39.623 1.00 63.66 144 SER A O 1
ATOM 1095 N N . ALA A 1 145 ? 51.643 0.448 -40.592 1.00 58.81 145 ALA A N 1
ATOM 1096 C CA . ALA A 1 145 ? 52.169 0.410 -41.961 1.00 58.81 145 ALA A CA 1
ATOM 1097 C C . ALA A 1 145 ? 52.980 1.670 -42.333 1.00 58.81 145 ALA A C 1
ATOM 1099 O O . ALA A 1 145 ? 53.653 1.682 -43.361 1.00 58.81 145 ALA A O 1
ATOM 1100 N N . ALA A 1 146 ? 52.881 2.733 -41.527 1.00 54.78 146 ALA A N 1
ATOM 1101 C CA . ALA A 1 146 ? 53.583 4.005 -41.712 1.00 54.78 146 ALA A CA 1
ATOM 1102 C C . ALA A 1 146 ? 54.845 4.158 -40.832 1.00 54.78 146 ALA A C 1
ATOM 1104 O O . ALA A 1 146 ? 55.496 5.202 -40.903 1.00 54.78 146 ALA A O 1
ATOM 1105 N N . ALA A 1 147 ? 55.164 3.152 -40.009 1.00 50.06 147 ALA A N 1
ATOM 1106 C CA . ALA A 1 147 ? 56.362 3.056 -39.169 1.00 50.06 147 ALA A CA 1
ATOM 1107 C C . ALA A 1 147 ? 57.355 2.048 -39.764 1.00 50.06 147 ALA A C 1
ATOM 1109 O O . ALA A 1 147 ? 58.574 2.299 -39.642 1.00 50.06 147 ALA A O 1
#

Radius of gyration: 26.03 Å; Cα contacts (8 Å, |Δi|>4): 126; chains: 1; bounding box: 72×29×66 Å

Foldseek 3Di:
DDDDQQDLPCPVLLVVLCVVPNDVLLVLLLCQQCQAPPRSSVSYSLSSLLSSVLVVVVQADDDRHLCNVPDLVVLLVVLVVPDDPDDSSVSSNVVSCVVGGDPCSVPPDDDPVRVVVVVVVVVVVVVVVVVVVVVVVVVVVVVVVVD

Solvent-accessible surface area (backbone atoms only — not comparable to full-atom values): 8390 Å² total; per-residue (Å²): 138,87,74,73,68,74,59,70,80,36,66,69,54,54,52,51,48,27,72,76,64,33,63,67,54,46,50,50,46,52,45,54,39,51,74,12,58,88,29,46,58,49,49,40,64,48,51,52,52,12,49,45,50,44,66,70,61,68,70,48,88,87,56,91,59,76,39,45,90,46,64,58,64,59,46,46,56,49,14,66,70,73,38,89,94,55,52,46,31,57,42,28,24,51,51,50,43,65,76,66,27,59,65,61,73,80,53,62,71,71,50,75,66,56,46,52,50,51,51,51,52,52,50,52,53,50,54,50,53,51,52,53,52,50,53,51,53,53,49,55,53,52,59,62,74,74,109

Organism: NCBI:txid1631249

Sequence (147 aa):
MGGRPRVCFCPKTLKRIGQAHGADHLRLVLRLIVESNGNAAELQMDTITAVSAVVLSSLVEIHAGMFDAIDLGQVRAWAQFVKPGCTTQQAMATALLWLLASPDRIIPKLSAEEAAAEQKRAEIARKGRENARRRRLIKAAGDSAAA